Protein AF-A0A517NCZ3-F1 (afdb_monomer_lite)

Secondary structure (DSSP, 8-state):
-------PPPEEE-EEEEEEE--TT-EEEEEEEEESSSTT-TT-EEEEEEEEEEEEEEEEEEEEEEE--PPTTPPP-PPP--GGGEEEEEEEEEEEEEEEE--S--EEEEEEE-TTT--EEEEEEEEE---------

Structure (mmCIF, N/CA/C/O backbone):
data_AF-A0A517NCZ3-F1
#
_entry.id   AF-A0A517NCZ3-F1
#
loop_
_atom_site.group_PDB
_atom_site.id
_atom_site.type_symbol
_atom_site.label_atom_id
_atom_site.label_alt_id
_atom_site.label_comp_id
_atom_site.label_asym_id
_atom_site.label_entity_id
_atom_site.label_seq_id
_atom_site.pdbx_PDB_ins_code
_atom_site.Cartn_x
_atom_site.Cartn_y
_atom_site.Cartn_z
_atom_site.occupancy
_atom_site.B_iso_or_equiv
_atom_site.auth_seq_id
_atom_site.auth_comp_id
_atom_site.auth_asym_id
_atom_site.auth_atom_id
_atom_site.pdbx_PDB_model_num
ATOM 1 N N . MET A 1 1 ? 39.933 -0.016 -0.917 1.00 37.69 1 MET A N 1
ATOM 2 C CA . MET A 1 1 ? 38.526 -0.462 -0.969 1.00 37.69 1 MET A CA 1
ATOM 3 C C . MET A 1 1 ? 37.672 0.577 -0.261 1.00 37.69 1 MET A C 1
ATOM 5 O O . MET A 1 1 ? 37.806 0.699 0.946 1.00 37.69 1 MET A O 1
ATOM 9 N N . ASN A 1 2 ? 36.845 1.326 -0.989 1.00 36.12 2 ASN A N 1
ATOM 10 C CA . ASN A 1 2 ? 35.783 2.143 -0.396 1.00 36.12 2 ASN A CA 1
ATOM 11 C C . ASN A 1 2 ? 34.481 1.340 -0.512 1.00 36.12 2 ASN A C 1
ATOM 13 O O . ASN A 1 2 ? 34.116 1.016 -1.642 1.00 36.12 2 ASN A O 1
ATOM 17 N N . PRO A 1 3 ? 33.794 0.984 0.582 1.00 45.09 3 PRO A N 1
ATOM 18 C CA . PRO A 1 3 ? 32.449 0.445 0.516 1.00 45.09 3 PRO A CA 1
ATOM 19 C C . PRO A 1 3 ? 31.457 1.587 0.762 1.00 45.09 3 PRO A C 1
ATOM 21 O O . PRO A 1 3 ? 30.761 1.589 1.767 1.00 45.09 3 PRO A O 1
ATOM 24 N N . ASP A 1 4 ? 31.417 2.586 -0.121 1.00 39.00 4 ASP A N 1
ATOM 25 C CA . ASP A 1 4 ? 30.259 3.482 -0.167 1.00 39.00 4 ASP A CA 1
ATOM 26 C C . ASP A 1 4 ? 29.343 2.930 -1.249 1.00 39.00 4 ASP A C 1
ATOM 28 O O . ASP A 1 4 ? 29.426 3.271 -2.429 1.00 39.00 4 ASP A O 1
ATOM 32 N N . ALA A 1 5 ? 28.557 1.930 -0.851 1.00 44.41 5 ALA A N 1
ATOM 33 C CA . ALA A 1 5 ? 27.392 1.560 -1.619 1.00 44.41 5 ALA A CA 1
ATOM 34 C C . ALA A 1 5 ? 26.578 2.843 -1.773 1.00 44.41 5 ALA A C 1
ATOM 36 O O . ALA A 1 5 ? 26.061 3.361 -0.786 1.00 44.41 5 ALA A O 1
ATOM 37 N N . SER A 1 6 ? 26.504 3.354 -3.000 1.00 44.91 6 SER A N 1
ATOM 38 C CA . SER A 1 6 ? 25.596 4.418 -3.402 1.00 44.91 6 SER A CA 1
ATOM 39 C C . SER A 1 6 ? 24.155 3.933 -3.216 1.00 44.91 6 SER A C 1
ATOM 41 O O . SER A 1 6 ? 23.450 3.632 -4.171 1.00 44.91 6 SER A O 1
ATOM 43 N N . ALA A 1 7 ? 23.712 3.809 -1.968 1.00 51.84 7 ALA A N 1
ATOM 44 C CA . ALA A 1 7 ? 22.312 3.785 -1.614 1.00 51.84 7 ALA A CA 1
ATOM 45 C C . ALA A 1 7 ? 21.853 5.234 -1.765 1.00 51.84 7 ALA A C 1
ATOM 47 O O . ALA A 1 7 ? 21.887 6.013 -0.813 1.00 51.84 7 ALA A O 1
ATOM 48 N N . GLY A 1 8 ? 21.546 5.623 -3.005 1.00 56.66 8 GLY A N 1
ATOM 49 C CA . GLY A 1 8 ? 21.004 6.940 -3.301 1.00 56.66 8 GLY A CA 1
ATOM 50 C C . GLY A 1 8 ? 19.847 7.230 -2.348 1.00 56.66 8 GLY A C 1
ATOM 51 O O . GLY A 1 8 ? 19.012 6.358 -2.089 1.00 56.66 8 GLY A O 1
ATOM 52 N N . SER A 1 9 ? 19.827 8.434 -1.775 1.00 67.56 9 SER A N 1
ATOM 53 C CA . SER A 1 9 ? 18.719 8.886 -0.935 1.00 67.56 9 SER A CA 1
ATOM 54 C C . SER A 1 9 ? 17.394 8.598 -1.646 1.00 67.56 9 SER A C 1
ATOM 56 O O . SER A 1 9 ? 17.323 8.817 -2.858 1.00 67.56 9 SER A O 1
ATOM 58 N N . PRO A 1 10 ? 16.353 8.119 -0.945 1.00 77.50 10 PRO A N 1
ATOM 59 C CA . PRO A 1 10 ? 15.097 7.769 -1.589 1.00 77.50 10 PRO A CA 1
ATOM 60 C C . PRO A 1 10 ? 14.521 8.987 -2.327 1.00 77.50 10 PRO A C 1
ATOM 62 O O . PRO A 1 10 ? 14.252 10.017 -1.708 1.00 77.50 10 PRO A O 1
ATOM 65 N N . GLN A 1 11 ? 14.366 8.876 -3.645 1.00 83.44 11 GLN A N 1
ATOM 66 C CA . GLN A 1 11 ? 13.882 9.942 -4.519 1.00 83.44 11 GLN A CA 1
ATOM 67 C C . GLN A 1 11 ? 12.351 9.908 -4.573 1.00 83.44 11 GLN A C 1
ATOM 69 O O . GLN A 1 11 ? 11.793 8.818 -4.732 1.00 83.44 11 GLN A O 1
ATOM 74 N N . PRO A 1 12 ? 11.648 11.046 -4.437 1.00 86.81 12 PRO A N 1
ATOM 75 C CA . PRO A 1 12 ? 10.206 11.094 -4.651 1.00 86.81 12 PRO A CA 1
ATOM 76 C C . PRO A 1 12 ? 9.874 10.809 -6.118 1.00 86.81 12 PRO A C 1
ATOM 78 O O . PRO A 1 12 ? 10.558 11.293 -7.016 1.00 86.81 12 PRO A O 1
ATOM 81 N N . ILE A 1 13 ? 8.814 10.036 -6.351 1.00 86.12 13 ILE A N 1
ATOM 82 C CA . ILE A 1 13 ? 8.304 9.736 -7.689 1.00 86.12 13 ILE A CA 1
ATOM 83 C C . ILE A 1 13 ? 6.880 10.260 -7.802 1.00 86.12 13 ILE A C 1
ATOM 85 O O . ILE A 1 13 ? 6.052 10.043 -6.913 1.00 86.12 13 ILE A O 1
ATOM 89 N N . ASP A 1 14 ? 6.576 10.896 -8.929 1.00 88.31 14 ASP A N 1
ATOM 90 C CA . ASP A 1 14 ? 5.206 11.219 -9.292 1.00 88.31 14 ASP A CA 1
ATOM 91 C C . ASP A 1 14 ? 4.378 9.941 -9.446 1.00 88.31 14 ASP A C 1
ATOM 93 O O . ASP A 1 14 ? 4.736 9.021 -10.182 1.00 88.31 14 ASP A O 1
ATOM 97 N N . PHE A 1 15 ? 3.227 9.890 -8.786 1.00 88.69 15 PHE A N 1
ATOM 98 C CA . PHE A 1 15 ? 2.308 8.763 -8.874 1.00 88.69 15 PHE A CA 1
ATOM 99 C C . PHE A 1 15 ? 0.906 9.225 -9.261 1.00 88.69 15 PHE A C 1
ATOM 101 O O . PHE A 1 15 ? 0.538 10.394 -9.151 1.00 88.69 15 PHE A O 1
ATOM 108 N N . VAL A 1 16 ? 0.120 8.278 -9.756 1.00 89.38 16 VAL A N 1
ATOM 109 C CA . VAL A 1 16 ? -1.294 8.446 -10.078 1.00 89.38 16 VAL A CA 1
ATOM 110 C C . VAL A 1 16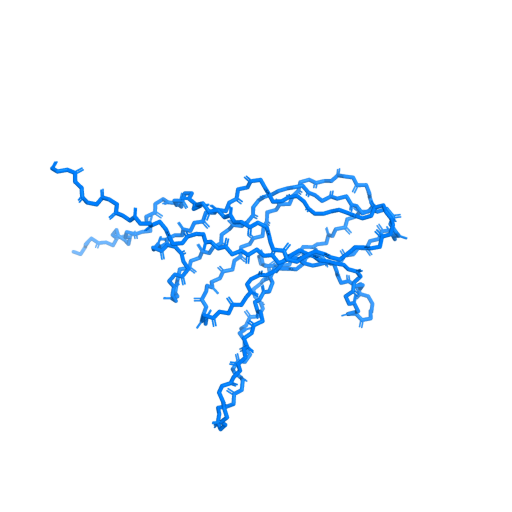 ? -2.052 7.336 -9.389 1.00 89.38 16 VAL A C 1
ATOM 112 O O . VAL A 1 16 ? -1.705 6.162 -9.530 1.00 89.38 16 VAL A O 1
ATOM 115 N N . LEU A 1 17 ? -3.092 7.715 -8.654 1.00 89.25 17 LEU A N 1
ATOM 116 C CA . LEU A 1 17 ? -4.050 6.762 -8.117 1.00 89.25 17 LEU A CA 1
ATOM 117 C C . LEU A 1 17 ? -4.886 6.203 -9.271 1.00 89.25 17 LEU A C 1
ATOM 119 O O . LEU A 1 17 ? -5.426 6.950 -10.086 1.00 89.25 17 LEU A O 1
ATOM 123 N N . GLY A 1 18 ? -4.933 4.882 -9.354 1.00 86.50 18 GLY A N 1
ATOM 124 C CA . GLY A 1 18 ? -5.749 4.136 -10.297 1.00 86.50 18 GLY A CA 1
ATOM 125 C C . GLY A 1 18 ? -7.052 3.680 -9.652 1.00 86.50 18 GLY A C 1
ATOM 126 O O . GLY A 1 18 ? -7.615 4.353 -8.789 1.00 86.50 18 GLY A O 1
ATOM 127 N N . ASN A 1 19 ? -7.529 2.512 -10.081 1.00 87.38 19 ASN A N 1
ATOM 128 C CA . ASN A 1 19 ? -8.740 1.902 -9.550 1.00 87.38 19 ASN A CA 1
ATOM 129 C C . ASN A 1 19 ? -8.663 1.736 -8.030 1.00 87.38 19 ASN A C 1
ATOM 131 O O . ASN A 1 19 ? -7.690 1.201 -7.498 1.00 87.38 19 ASN A O 1
ATOM 135 N N . SER A 1 20 ? -9.728 2.138 -7.350 1.00 90.94 20 SER A N 1
ATOM 136 C CA . SER A 1 20 ? -9.915 1.913 -5.927 1.00 90.94 20 SER A CA 1
ATOM 137 C C . SER A 1 20 ? -11.283 1.301 -5.660 1.00 90.94 20 SER A C 1
ATOM 139 O O . SER A 1 20 ? -12.255 1.584 -6.359 1.00 90.94 20 SER A O 1
ATOM 141 N N . SER A 1 21 ? -11.345 0.427 -4.663 1.00 91.12 21 SER A N 1
ATOM 142 C CA . SER A 1 21 ? -12.582 -0.182 -4.180 1.00 91.12 21 SER A CA 1
ATOM 143 C C . SER A 1 21 ? -12.446 -0.363 -2.683 1.00 91.12 21 SER A C 1
ATOM 145 O O . SER A 1 21 ? -11.489 -0.990 -2.244 1.00 91.12 21 SER A O 1
ATOM 147 N N . PHE A 1 22 ? -13.373 0.186 -1.911 1.00 89.81 22 PHE A N 1
ATOM 148 C CA . PHE A 1 22 ? -13.350 0.155 -0.453 1.00 89.81 22 PHE A CA 1
ATOM 149 C C . PHE A 1 22 ? -14.750 -0.130 0.073 1.00 89.81 22 PHE A C 1
ATOM 151 O O . PHE A 1 22 ? -15.734 0.258 -0.563 1.00 89.81 22 PHE A O 1
ATOM 158 N N . ASP A 1 23 ? -14.829 -0.788 1.226 1.00 87.81 23 ASP A N 1
ATOM 159 C CA . ASP A 1 23 ? -16.067 -0.861 1.989 1.00 87.81 23 ASP A CA 1
ATOM 160 C C . ASP A 1 23 ? -16.475 0.538 2.502 1.00 87.81 23 ASP A C 1
ATOM 162 O O . ASP A 1 23 ? -15.646 1.453 2.581 1.00 87.81 23 ASP A O 1
ATOM 166 N N . PRO A 1 24 ? -17.760 0.753 2.833 1.00 88.38 24 PRO A N 1
ATOM 167 C CA . PRO A 1 24 ? -18.244 2.045 3.307 1.00 88.38 24 PRO A CA 1
ATOM 168 C C . PRO A 1 24 ? -17.486 2.523 4.558 1.00 88.38 24 PRO A C 1
ATOM 170 O O . PRO A 1 24 ? -17.507 1.857 5.589 1.00 88.38 24 PRO A O 1
ATOM 173 N N . GLY A 1 25 ? -16.864 3.703 4.469 1.00 88.94 25 GLY A N 1
ATOM 174 C CA . GLY A 1 25 ? -16.071 4.307 5.553 1.00 88.94 25 GLY A CA 1
ATOM 175 C C . GLY A 1 25 ? -14.572 3.993 5.491 1.00 88.94 25 GLY A C 1
ATOM 176 O O . GLY A 1 25 ? -13.774 4.689 6.113 1.00 88.94 25 GLY A O 1
ATOM 177 N N . ASP A 1 26 ? -14.154 3.016 4.683 1.00 92.69 26 ASP A N 1
ATOM 178 C CA . ASP A 1 26 ? -12.736 2.717 4.503 1.00 92.69 26 ASP A CA 1
ATOM 179 C C . ASP A 1 26 ? -12.106 3.613 3.429 1.00 92.69 26 ASP A C 1
ATOM 181 O O . ASP A 1 26 ? -12.713 3.947 2.406 1.00 92.69 26 ASP A O 1
ATOM 185 N N . LYS A 1 27 ? -10.850 4.006 3.648 1.00 93.56 27 LYS A N 1
ATOM 186 C CA . LYS A 1 27 ? -10.105 4.881 2.739 1.00 93.56 27 LYS A CA 1
ATOM 187 C C . LYS A 1 27 ? -8.608 4.615 2.819 1.00 93.56 27 LYS A C 1
ATOM 189 O O . LYS A 1 27 ? -8.066 4.373 3.893 1.00 93.56 27 LYS A O 1
ATOM 194 N N . ILE A 1 28 ? -7.919 4.730 1.688 1.00 94.38 28 ILE A N 1
ATOM 195 C CA . ILE A 1 28 ? -6.455 4.808 1.638 1.00 94.38 28 ILE A CA 1
ATOM 196 C C . ILE A 1 28 ? -6.076 6.016 0.790 1.00 94.38 28 ILE A C 1
ATOM 198 O O . ILE A 1 28 ? -6.485 6.134 -0.365 1.00 94.38 28 ILE A O 1
ATOM 202 N N . GLU A 1 29 ? -5.263 6.890 1.361 1.00 92.94 29 GLU A N 1
ATOM 203 C CA . GLU A 1 29 ? -4.695 8.065 0.720 1.00 92.94 29 GLU A CA 1
ATOM 204 C C . GLU A 1 29 ? -3.186 7.909 0.685 1.00 92.94 29 GLU A C 1
ATOM 206 O O . GLU A 1 29 ? -2.526 7.878 1.719 1.00 92.94 29 GLU A O 1
ATOM 211 N N . ILE A 1 30 ? -2.632 7.793 -0.517 1.00 93.31 30 ILE A N 1
ATOM 212 C CA . ILE A 1 30 ? -1.185 7.817 -0.704 1.00 93.31 30 ILE A CA 1
ATOM 213 C C . ILE A 1 30 ? -0.772 9.283 -0.794 1.00 93.31 30 ILE A C 1
ATOM 215 O O . ILE A 1 30 ? -1.268 10.011 -1.650 1.00 93.31 30 ILE A O 1
ATOM 219 N N . GLU A 1 31 ? 0.127 9.707 0.086 1.00 92.94 31 GLU A N 1
ATOM 220 C CA . GLU A 1 31 ? 0.64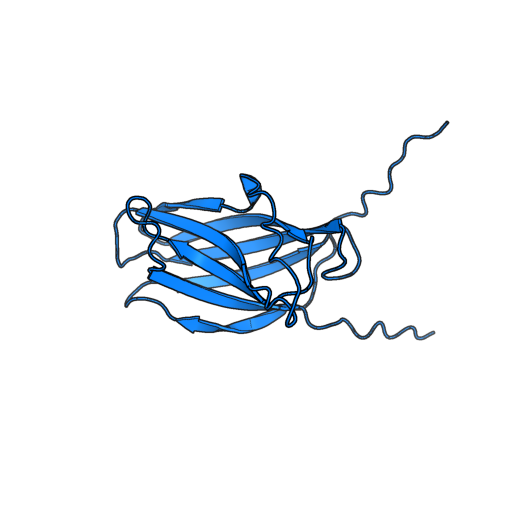0 11.078 0.133 1.00 92.94 31 GLU A CA 1
ATOM 221 C C . GLU A 1 31 ? 1.942 11.205 -0.656 1.00 92.94 31 GLU A C 1
ATOM 223 O O . GLU A 1 31 ? 2.168 12.190 -1.355 1.00 92.94 31 GLU A O 1
ATOM 228 N N . SER A 1 32 ? 2.820 10.205 -0.548 1.00 91.19 32 SER A N 1
ATOM 229 C CA . SER A 1 32 ? 4.099 10.203 -1.252 1.00 91.19 32 SER A CA 1
ATOM 230 C C . SER A 1 32 ? 4.583 8.792 -1.552 1.00 91.19 32 SER A C 1
ATOM 232 O O . SER A 1 32 ? 4.389 7.855 -0.775 1.00 91.19 32 SER A O 1
ATOM 234 N N . VAL A 1 33 ? 5.253 8.658 -2.692 1.00 91.19 33 VAL A N 1
ATOM 235 C CA . VAL A 1 33 ? 5.958 7.444 -3.094 1.00 91.19 33 VAL A CA 1
ATOM 236 C C . VAL A 1 33 ? 7.411 7.824 -3.325 1.00 91.19 33 VAL A C 1
ATOM 238 O O . VAL A 1 33 ? 7.693 8.799 -4.020 1.00 91.19 33 VAL A O 1
ATOM 241 N N . THR A 1 34 ? 8.335 7.077 -2.732 1.00 90.81 34 THR A N 1
ATOM 242 C CA . THR A 1 34 ? 9.772 7.249 -2.942 1.00 90.81 34 THR A CA 1
ATOM 243 C C . THR A 1 34 ? 10.420 5.948 -3.392 1.00 90.81 34 THR A C 1
ATOM 245 O O . THR A 1 34 ? 9.897 4.864 -3.139 1.00 90.81 34 THR A O 1
ATOM 248 N N . THR A 1 35 ? 11.568 6.038 -4.056 1.00 87.25 35 THR A N 1
ATOM 249 C CA . THR A 1 35 ? 12.343 4.884 -4.527 1.00 87.25 35 THR A CA 1
ATOM 250 C C . THR A 1 35 ? 13.825 5.049 -4.236 1.00 87.25 35 THR A C 1
ATOM 252 O O . THR A 1 35 ? 14.345 6.161 -4.267 1.00 87.25 35 THR A O 1
ATOM 255 N N . SER A 1 36 ? 14.524 3.952 -3.964 1.00 86.19 36 SER A N 1
ATOM 256 C CA . SER A 1 36 ? 15.989 3.935 -3.866 1.00 86.19 36 SER A CA 1
ATOM 257 C C . SER A 1 36 ? 16.694 3.834 -5.227 1.00 86.19 36 SER A C 1
ATOM 259 O O . SER A 1 36 ? 17.918 3.906 -5.262 1.00 86.19 36 SER A O 1
ATOM 261 N N . GLY A 1 37 ? 15.957 3.634 -6.326 1.00 78.12 37 GLY A N 1
ATOM 262 C CA . GLY A 1 37 ? 16.500 3.517 -7.686 1.00 78.12 37 GLY A CA 1
ATOM 263 C C . GLY A 1 37 ? 15.853 4.497 -8.665 1.00 78.12 37 GLY A C 1
ATOM 264 O O . GLY A 1 37 ? 15.311 5.521 -8.261 1.00 78.12 37 GLY A O 1
ATOM 265 N N . ASN A 1 38 ? 15.880 4.180 -9.960 1.00 74.06 38 ASN A N 1
ATOM 266 C CA . ASN A 1 38 ? 15.100 4.923 -10.947 1.00 74.06 38 ASN A CA 1
ATOM 267 C C . ASN A 1 38 ? 13.670 4.371 -10.975 1.00 74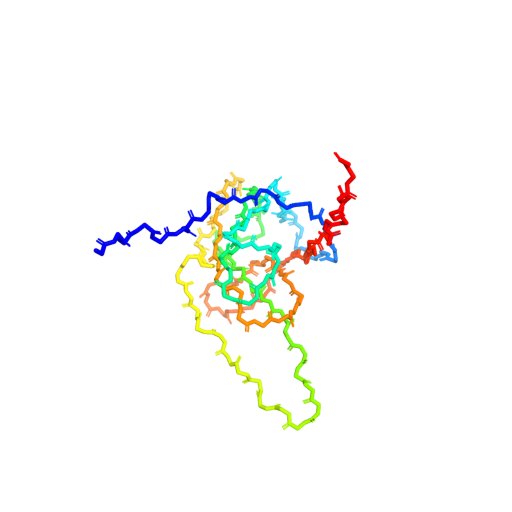.06 38 ASN A C 1
ATOM 269 O O . ASN A 1 38 ? 13.422 3.271 -11.460 1.00 74.06 38 ASN A O 1
ATOM 273 N N . GLU A 1 39 ? 12.716 5.131 -10.442 1.00 75.81 39 GLU A N 1
ATOM 274 C CA . GLU A 1 39 ? 11.283 4.814 -10.522 1.00 75.81 39 GLU A CA 1
ATOM 275 C C . GLU A 1 39 ? 10.931 3.431 -9.919 1.00 75.81 39 GLU A C 1
ATOM 277 O O . GLU A 1 39 ? 11.180 3.188 -8.736 1.00 75.81 39 GLU A O 1
ATOM 282 N N . LEU A 1 40 ? 10.349 2.523 -10.715 1.00 76.81 40 LEU A N 1
ATOM 283 C CA . LEU A 1 40 ? 10.058 1.127 -10.359 1.00 76.81 40 LEU A CA 1
ATOM 284 C C . LEU A 1 40 ? 11.049 0.158 -11.026 1.00 76.81 40 LEU A C 1
ATOM 286 O O . LEU A 1 40 ? 10.649 -0.853 -11.606 1.00 76.81 40 LEU A O 1
ATOM 290 N N . GLU A 1 41 ? 12.340 0.473 -10.986 1.00 79.62 41 GLU A N 1
ATOM 291 C CA . GLU A 1 41 ? 13.388 -0.435 -11.453 1.00 79.62 41 GLU A CA 1
ATOM 292 C C . GLU A 1 41 ? 13.417 -1.730 -10.621 1.00 79.62 41 GLU A C 1
ATOM 294 O O . GLU A 1 41 ? 13.294 -1.713 -9.395 1.00 79.62 41 GLU A O 1
ATOM 299 N N . VAL A 1 42 ? 13.602 -2.874 -11.286 1.00 82.81 42 VAL A N 1
ATOM 300 C CA . VAL A 1 42 ? 13.783 -4.161 -10.601 1.00 82.81 42 VAL A CA 1
ATOM 301 C C . VAL A 1 42 ? 15.067 -4.122 -9.769 1.00 82.81 42 VAL A C 1
ATOM 303 O O . VAL A 1 42 ? 16.145 -3.864 -10.288 1.00 82.81 42 VAL A O 1
ATOM 306 N N . GLY A 1 43 ? 14.949 -4.409 -8.477 1.00 82.38 43 GLY A N 1
ATOM 307 C CA . GLY A 1 43 ? 16.001 -4.280 -7.473 1.00 82.38 43 GLY A CA 1
ATOM 308 C C . GLY A 1 43 ? 15.877 -3.012 -6.625 1.00 82.38 43 GLY A C 1
ATOM 309 O O . GLY A 1 43 ? 16.448 -2.965 -5.537 1.00 82.38 43 GLY A O 1
ATOM 310 N N . ALA A 1 44 ? 15.096 -2.015 -7.057 1.00 84.44 44 ALA A N 1
ATOM 311 C CA . ALA A 1 44 ? 14.871 -0.801 -6.283 1.00 84.44 44 ALA A CA 1
ATOM 312 C C . ALA A 1 44 ? 13.871 -1.032 -5.142 1.00 84.44 44 ALA A C 1
ATOM 314 O O . ALA A 1 44 ? 12.871 -1.738 -5.288 1.00 84.44 44 ALA A O 1
ATOM 315 N N . THR A 1 45 ? 14.114 -0.393 -3.999 1.00 87.62 45 THR A N 1
ATOM 316 C CA . THR A 1 45 ? 13.163 -0.364 -2.883 1.00 87.62 45 THR A CA 1
ATOM 317 C C . THR A 1 45 ? 12.218 0.809 -3.054 1.00 87.62 45 THR A C 1
ATOM 319 O O . THR A 1 45 ? 12.658 1.954 -3.072 1.00 87.62 45 THR A O 1
ATOM 322 N N . VAL A 1 46 ? 10.922 0.531 -3.120 1.00 89.44 46 VAL A N 1
ATOM 323 C CA . VAL A 1 46 ? 9.869 1.542 -3.209 1.00 89.44 46 VAL A CA 1
ATOM 324 C C . VAL A 1 46 ? 9.177 1.650 -1.867 1.00 89.44 46 VAL A C 1
ATOM 326 O O . VAL A 1 46 ? 8.762 0.642 -1.298 1.00 89.44 46 VAL A O 1
ATOM 329 N N . THR A 1 47 ? 9.054 2.874 -1.369 1.00 91.50 47 THR A N 1
ATOM 330 C CA . THR A 1 47 ? 8.383 3.200 -0.113 1.00 91.50 47 THR A CA 1
ATOM 331 C C . THR A 1 47 ? 7.161 4.055 -0.400 1.00 91.50 47 THR A C 1
ATOM 333 O O . THR A 1 47 ? 7.250 5.084 -1.059 1.00 91.50 47 THR A O 1
ATOM 336 N N . VAL A 1 48 ? 6.018 3.636 0.121 1.00 92.94 48 VAL A N 1
ATOM 337 C CA . VAL A 1 48 ? 4.737 4.325 0.029 1.00 92.94 48 VAL A CA 1
ATOM 338 C C . VAL A 1 48 ? 4.389 4.847 1.412 1.00 92.94 48 VAL A C 1
ATOM 340 O O . VAL A 1 48 ? 4.411 4.099 2.393 1.00 92.94 48 VAL A O 1
ATOM 343 N N . LYS A 1 49 ? 4.069 6.134 1.489 1.00 94.69 49 LYS A N 1
ATOM 344 C CA . LYS A 1 49 ? 3.604 6.791 2.707 1.00 94.69 49 LYS A CA 1
ATOM 345 C C . LYS A 1 49 ? 2.262 7.436 2.458 1.00 94.69 49 LYS A C 1
ATOM 347 O O . LYS A 1 49 ? 2.006 7.967 1.376 1.00 94.69 49 LYS A O 1
ATOM 352 N N . GLY A 1 50 ? 1.428 7.403 3.478 1.00 95.12 50 GLY A N 1
ATOM 353 C CA . GLY A 1 50 ? 0.104 7.963 3.376 1.00 95.12 50 GLY A CA 1
ATOM 354 C C . GLY A 1 50 ? -0.682 7.848 4.662 1.00 95.12 50 GLY A C 1
ATOM 355 O O . GLY A 1 50 ? -0.142 7.525 5.724 1.00 95.12 50 GLY A O 1
ATOM 356 N N . GLN A 1 51 ? -1.984 8.042 4.529 1.00 96.06 51 GLN A N 1
ATOM 357 C CA . GLN A 1 51 ? -2.955 7.857 5.591 1.00 96.06 51 GLN A CA 1
ATOM 358 C C . GLN A 1 51 ? -4.006 6.851 5.160 1.00 96.06 51 GLN A C 1
ATOM 360 O O . GLN A 1 51 ? -4.396 6.784 3.997 1.00 96.06 51 GLN A O 1
ATOM 365 N N . TYR A 1 52 ? -4.461 6.046 6.104 1.00 95.19 52 TYR A N 1
ATOM 366 C CA . TYR A 1 52 ? -5.578 5.150 5.895 1.00 95.19 52 TYR A CA 1
ATOM 367 C C . TYR A 1 52 ? -6.650 5.436 6.937 1.00 95.19 52 TYR A C 1
ATOM 369 O O . TYR A 1 52 ? -6.342 5.838 8.059 1.00 95.19 52 TYR A O 1
ATOM 377 N N . THR A 1 53 ? -7.897 5.196 6.561 1.00 95.06 53 THR A N 1
ATOM 378 C CA . THR A 1 53 ? -9.055 5.182 7.445 1.00 95.06 53 THR A CA 1
ATOM 379 C C . THR A 1 53 ? -9.668 3.796 7.358 1.00 95.06 53 THR A C 1
ATOM 381 O O . THR A 1 53 ? -9.966 3.323 6.264 1.00 95.06 53 THR A O 1
ATOM 384 N N . LEU A 1 54 ? -9.804 3.134 8.502 1.00 94.19 54 LEU A N 1
ATOM 385 C CA . LEU A 1 54 ? -10.490 1.854 8.622 1.00 94.19 54 LEU A CA 1
ATOM 386 C C . LEU A 1 54 ? -11.700 2.059 9.533 1.00 94.19 54 LEU A C 1
ATOM 388 O O . LEU A 1 54 ? -11.530 2.355 10.713 1.00 94.19 54 LEU A O 1
ATOM 392 N N . GLU A 1 55 ? -12.910 1.929 9.007 1.00 93.69 55 GLU A N 1
ATOM 393 C CA . GLU A 1 55 ? -14.154 2.045 9.780 1.00 93.69 55 GLU A CA 1
ATOM 394 C C . GLU A 1 55 ? -14.982 0.761 9.751 1.00 93.69 55 GLU A C 1
ATOM 396 O O . GLU A 1 55 ? -15.688 0.479 10.728 1.00 93.69 55 GLU A O 1
ATOM 401 N N . SER A 1 56 ? -14.852 -0.024 8.677 1.00 89.75 56 SER A N 1
ATOM 402 C CA . SER A 1 56 ? -15.637 -1.234 8.424 1.00 89.75 56 SER A CA 1
ATOM 403 C C . SER A 1 56 ? -15.424 -2.313 9.492 1.00 89.75 56 SER A C 1
ATOM 405 O O . SER A 1 56 ? -16.381 -2.947 9.942 1.00 89.75 56 SER A O 1
ATOM 407 N N . ILE A 1 57 ? -14.184 -2.483 9.968 1.00 90.88 57 ILE A N 1
ATOM 408 C CA . ILE A 1 57 ? -13.812 -3.495 10.970 1.00 90.88 57 ILE A CA 1
ATOM 409 C C . ILE A 1 57 ? -12.858 -2.943 12.039 1.00 90.88 57 ILE A C 1
ATOM 411 O O . ILE A 1 57 ? -12.340 -1.833 11.919 1.00 90.88 57 ILE A O 1
ATOM 415 N N . ASP A 1 58 ? -12.641 -3.718 13.106 1.00 92.31 58 ASP A N 1
ATOM 416 C CA . ASP A 1 58 ? -11.774 -3.335 14.230 1.00 92.31 58 ASP A CA 1
ATOM 417 C C . ASP A 1 58 ? -10.279 -3.338 13.864 1.00 92.31 58 ASP A C 1
ATOM 419 O O . ASP A 1 58 ? -9.524 -2.460 14.299 1.00 92.31 58 ASP A O 1
ATOM 423 N N . ASP A 1 59 ? -9.854 -4.301 13.044 1.00 92.81 59 ASP A N 1
ATOM 424 C CA . ASP A 1 59 ? -8.471 -4.456 12.609 1.00 92.81 59 ASP A CA 1
ATOM 425 C C . ASP A 1 59 ? -8.343 -5.148 11.243 1.00 92.81 59 ASP A C 1
ATOM 427 O O . ASP A 1 59 ? -9.070 -6.087 10.929 1.00 92.81 59 ASP A O 1
ATOM 431 N N . ALA A 1 60 ? -7.396 -4.678 10.433 1.00 93.94 60 ALA A N 1
ATOM 432 C CA . ALA A 1 60 ? -7.067 -5.183 9.104 1.00 93.94 60 ALA A CA 1
ATOM 433 C C . ALA A 1 60 ? -5.547 -5.324 8.938 1.00 93.94 60 ALA A C 1
ATOM 435 O O . ALA A 1 60 ? -4.757 -4.732 9.669 1.00 93.94 60 ALA A O 1
ATOM 436 N N . GLU A 1 61 ? -5.106 -6.077 7.941 1.00 94.00 61 GLU A N 1
ATOM 437 C CA . GLU A 1 61 ? -3.724 -6.067 7.476 1.00 94.00 61 GLU A CA 1
ATOM 438 C C . GLU A 1 61 ? -3.618 -5.172 6.238 1.00 94.00 61 GLU A C 1
ATOM 440 O O . GLU A 1 61 ? -4.234 -5.440 5.211 1.00 94.00 61 GLU A O 1
ATOM 445 N N . LEU A 1 62 ? -2.866 -4.079 6.338 1.00 93.94 62 LEU A N 1
ATOM 446 C CA . LEU A 1 62 ? -2.584 -3.191 5.218 1.00 93.94 62 LEU A CA 1
ATOM 447 C C . LEU A 1 62 ? -1.315 -3.671 4.515 1.00 93.94 62 LEU A C 1
ATOM 449 O O . LEU A 1 62 ? -0.223 -3.582 5.079 1.00 93.94 62 LEU A O 1
ATOM 453 N N . SER A 1 63 ? -1.459 -4.129 3.276 1.00 93.12 63 SER A N 1
ATOM 454 C CA . SER A 1 63 ? -0.377 -4.771 2.531 1.00 93.12 63 SER A CA 1
ATOM 455 C C . SER A 1 63 ? -0.150 -4.099 1.181 1.00 93.12 63 SER A C 1
ATOM 457 O O . SER A 1 63 ? -1.090 -3.759 0.458 1.00 93.12 63 SER A O 1
ATOM 459 N N . PHE A 1 64 ? 1.123 -3.897 0.843 1.00 92.12 64 PHE A N 1
ATOM 460 C CA . PHE A 1 64 ? 1.592 -3.325 -0.410 1.00 92.12 64 PHE A CA 1
ATOM 461 C C . PHE A 1 64 ? 2.097 -4.434 -1.341 1.00 92.12 64 PHE A C 1
ATOM 463 O O . PHE A 1 64 ? 3.251 -4.860 -1.269 1.00 92.12 64 PHE A O 1
ATOM 470 N N . TYR A 1 65 ? 1.245 -4.851 -2.276 1.00 88.12 65 TYR A N 1
ATOM 471 C CA . TYR A 1 65 ? 1.557 -5.885 -3.262 1.00 88.12 65 TYR A CA 1
ATOM 472 C C . TYR A 1 65 ? 1.591 -5.333 -4.688 1.00 88.12 65 TYR A C 1
ATOM 474 O O . TYR A 1 65 ? 1.364 -4.152 -4.943 1.00 88.12 65 TYR A O 1
ATOM 482 N N . SER A 1 66 ? 2.025 -6.168 -5.632 1.00 84.56 66 SER A N 1
ATOM 483 C CA . SER A 1 66 ? 1.928 -5.875 -7.063 1.00 84.56 66 SER A CA 1
ATOM 484 C C . SER A 1 66 ? 1.340 -7.079 -7.757 1.00 84.56 66 SER A C 1
ATOM 486 O O . SER A 1 66 ? 1.848 -8.187 -7.608 1.00 84.56 66 SER A O 1
ATOM 488 N N . THR A 1 67 ? 0.299 -6.841 -8.542 1.00 82.06 67 THR A N 1
ATOM 489 C CA . THR A 1 67 ? -0.272 -7.873 -9.399 1.00 82.06 67 THR A CA 1
ATOM 490 C C . THR A 1 67 ? 0.598 -7.987 -10.640 1.00 82.06 67 THR A C 1
ATOM 492 O O . THR A 1 67 ? 0.773 -7.011 -11.369 1.00 82.06 67 THR A O 1
ATOM 495 N N . VAL A 1 68 ? 1.155 -9.170 -10.869 1.00 78.25 68 VAL A N 1
ATOM 496 C CA . VAL A 1 68 ? 1.925 -9.489 -12.073 1.00 78.25 68 VAL A CA 1
ATOM 497 C C . VAL A 1 68 ? 1.094 -10.454 -12.893 1.00 78.25 68 VAL A C 1
ATOM 499 O O . VAL A 1 68 ? 0.667 -11.488 -12.382 1.00 78.25 68 VAL A O 1
ATOM 502 N N . THR A 1 69 ? 0.871 -10.129 -14.160 1.00 72.31 69 THR A N 1
ATOM 503 C CA . THR A 1 69 ? 0.261 -11.068 -15.100 1.00 72.31 69 THR A CA 1
ATOM 504 C C . THR A 1 69 ? 1.389 -11.868 -15.749 1.00 72.31 69 THR A C 1
ATOM 506 O O . THR A 1 69 ? 2.114 -11.300 -16.571 1.00 72.31 69 THR A O 1
ATOM 509 N N . PRO A 1 70 ? 1.599 -13.149 -15.384 1.00 68.50 70 PRO A N 1
ATOM 510 C CA . PRO A 1 70 ? 2.606 -13.969 -16.043 1.00 68.50 70 PRO A CA 1
ATOM 511 C C . PRO A 1 70 ? 2.247 -14.134 -17.521 1.00 68.50 70 PRO A C 1
ATOM 513 O O . PRO A 1 70 ? 1.069 -14.223 -17.885 1.00 68.50 70 PRO A O 1
ATOM 516 N N . LYS A 1 71 ? 3.257 -14.179 -18.393 1.00 71.56 71 LYS A N 1
ATOM 517 C CA . LYS A 1 71 ? 3.024 -14.507 -19.802 1.00 71.56 71 LYS A CA 1
ATOM 518 C C . LYS A 1 71 ? 2.617 -15.979 -19.936 1.00 71.56 71 LYS A C 1
ATOM 520 O O . LYS A 1 71 ? 2.976 -16.794 -19.083 1.00 71.56 71 LYS A O 1
ATOM 525 N N . PRO A 1 72 ? 1.903 -16.352 -21.014 1.00 72.88 72 PRO A N 1
ATOM 526 C CA . PRO A 1 72 ? 1.596 -17.750 -21.291 1.00 72.88 72 PRO A CA 1
ATOM 527 C C . PRO A 1 72 ? 2.877 -18.598 -21.295 1.00 72.88 72 PRO A C 1
ATOM 529 O O . PRO A 1 72 ? 3.781 -18.344 -22.088 1.00 72.88 72 PRO A O 1
ATOM 532 N N . GLY A 1 73 ? 2.952 -19.591 -20.406 1.00 72.31 73 GLY A N 1
ATOM 533 C CA . GLY A 1 73 ? 4.112 -20.479 -20.266 1.00 72.31 73 GLY A CA 1
ATOM 534 C C . GLY A 1 73 ? 5.149 -20.063 -19.215 1.00 72.31 73 GLY A C 1
ATOM 535 O O . GLY A 1 73 ? 6.090 -20.820 -18.993 1.00 72.31 73 GLY A O 1
ATOM 536 N N . GLU A 1 74 ? 4.984 -18.921 -18.539 1.00 71.31 74 GLU A N 1
ATOM 537 C CA . GLU A 1 74 ? 5.811 -18.553 -17.384 1.00 71.31 74 GLU A CA 1
ATOM 538 C C . GLU A 1 74 ? 5.165 -19.004 -16.068 1.00 71.31 74 GLU A C 1
ATOM 540 O O . GLU A 1 74 ? 3.975 -18.787 -15.826 1.00 71.31 74 GLU A O 1
ATOM 545 N N . THR A 1 75 ? 5.965 -19.603 -15.183 1.00 64.31 75 THR A N 1
ATOM 546 C CA . THR A 1 75 ? 5.544 -19.877 -13.807 1.00 64.31 75 THR A CA 1
ATOM 547 C C . THR A 1 75 ? 5.545 -18.561 -13.029 1.00 64.31 75 THR A C 1
ATOM 549 O O . THR A 1 75 ? 6.588 -17.905 -12.983 1.00 64.31 75 THR A O 1
ATOM 552 N N . PRO A 1 76 ? 4.431 -18.156 -12.394 1.00 61.72 76 PRO A N 1
ATOM 553 C CA . PRO A 1 76 ? 4.431 -16.975 -11.545 1.00 61.72 76 PRO A CA 1
ATOM 554 C C . PRO A 1 76 ? 5.432 -17.169 -10.402 1.00 61.72 76 PRO A C 1
ATOM 556 O O . PRO A 1 76 ? 5.289 -18.067 -9.571 1.00 61.72 76 PRO A O 1
ATOM 559 N N . VAL A 1 77 ? 6.471 -16.336 -10.374 1.00 61.53 77 VAL A N 1
ATOM 560 C CA . VAL A 1 77 ? 7.457 -16.337 -9.294 1.00 61.53 77 VAL A CA 1
ATOM 561 C C . VAL A 1 77 ? 6.884 -15.507 -8.153 1.00 61.53 77 VAL A C 1
ATOM 563 O O . VAL A 1 77 ? 6.797 -14.283 -8.243 1.00 61.53 77 VAL A O 1
ATOM 566 N N . GLY A 1 78 ? 6.463 -16.183 -7.084 1.00 58.56 78 GLY A N 1
ATOM 567 C CA . GLY A 1 78 ? 6.049 -15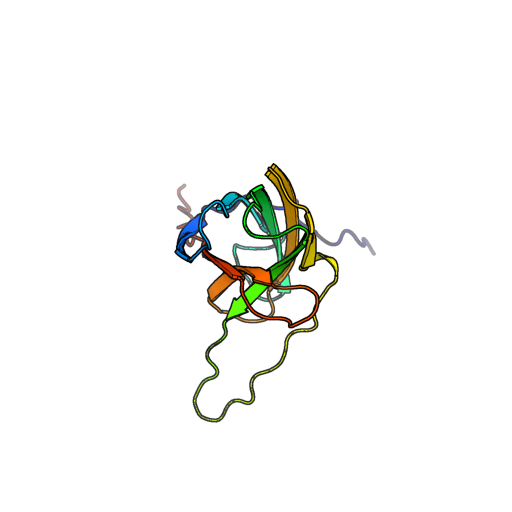.524 -5.852 1.00 58.56 78 GLY A CA 1
ATOM 568 C C . GLY A 1 78 ? 7.212 -14.721 -5.278 1.00 58.56 78 GLY A C 1
ATOM 569 O O . GLY A 1 78 ? 8.299 -15.249 -5.048 1.00 58.56 78 GLY A O 1
ATOM 570 N N . THR A 1 79 ? 6.998 -13.431 -5.066 1.00 65.62 79 THR A N 1
ATOM 571 C CA . THR A 1 79 ? 8.019 -12.550 -4.504 1.00 65.62 79 THR A CA 1
ATOM 572 C C . THR A 1 79 ? 7.983 -12.677 -2.986 1.00 65.62 79 THR A C 1
ATOM 574 O O . THR A 1 79 ? 6.888 -12.602 -2.422 1.00 65.62 79 THR A O 1
ATOM 577 N N . PRO A 1 80 ? 9.124 -12.872 -2.303 1.00 70.56 80 PRO A N 1
ATOM 578 C CA . PRO A 1 80 ? 9.124 -13.063 -0.860 1.00 70.56 80 PRO A CA 1
ATOM 579 C C . PRO A 1 80 ? 8.473 -11.872 -0.149 1.00 70.56 80 PRO A C 1
ATOM 581 O O . PRO A 1 80 ? 8.820 -10.712 -0.396 1.00 70.56 80 PRO A O 1
ATOM 584 N N . ILE A 1 81 ? 7.522 -12.173 0.739 1.00 76.00 81 ILE A N 1
ATOM 585 C CA . ILE A 1 81 ? 6.815 -11.157 1.515 1.00 76.00 81 ILE A CA 1
ATOM 586 C C . ILE A 1 81 ? 7.754 -10.651 2.619 1.00 76.00 81 ILE A C 1
ATOM 588 O O . ILE A 1 81 ? 7.967 -11.292 3.642 1.00 76.00 81 ILE A O 1
ATOM 592 N N . GLN A 1 82 ? 8.363 -9.497 2.378 1.00 81.00 82 GLN A N 1
ATOM 593 C CA . GLN A 1 82 ? 9.057 -8.676 3.361 1.00 81.00 82 GLN A CA 1
ATOM 594 C C . GLN A 1 82 ? 8.077 -8.117 4.404 1.00 81.00 82 GLN A C 1
ATOM 596 O O . GLN A 1 82 ? 7.042 -7.577 4.011 1.00 81.00 82 GLN A O 1
ATOM 601 N N . PRO A 1 83 ? 8.430 -8.134 5.701 1.00 85.69 83 PRO A N 1
ATOM 602 C CA . PRO A 1 83 ? 7.584 -7.594 6.767 1.00 85.69 83 PRO A CA 1
ATOM 603 C C . PRO A 1 83 ? 7.354 -6.083 6.641 1.00 85.69 83 PRO A C 1
ATOM 605 O O . PRO A 1 83 ? 6.395 -5.565 7.188 1.00 85.69 83 PRO A O 1
ATOM 608 N N . SER A 1 84 ? 8.208 -5.367 5.906 1.00 88.06 84 SER A N 1
ATOM 609 C CA . SER A 1 84 ? 8.048 -3.937 5.636 1.00 88.06 84 SER A CA 1
ATOM 610 C C . SER A 1 84 ? 6.933 -3.616 4.640 1.00 88.06 84 SER A C 1
ATOM 612 O O . SER A 1 84 ? 6.526 -2.460 4.551 1.00 88.06 84 SER A O 1
ATOM 614 N N . GLN A 1 85 ? 6.443 -4.603 3.880 1.00 92.06 85 GLN A N 1
ATOM 615 C CA . GLN A 1 85 ? 5.374 -4.382 2.902 1.00 92.06 85 GLN A CA 1
ATOM 616 C C . GLN A 1 85 ? 3.981 -4.603 3.491 1.00 92.06 85 GLN A C 1
ATOM 618 O O . GLN A 1 85 ? 3.000 -4.330 2.812 1.00 92.06 85 GLN A O 1
ATOM 623 N N . THR A 1 86 ? 3.889 -5.063 4.737 1.00 92.44 86 THR A N 1
ATOM 624 C CA . THR A 1 86 ? 2.632 -5.327 5.442 1.00 92.44 86 THR A CA 1
ATOM 625 C C . THR A 1 86 ? 2.643 -4.632 6.795 1.00 92.44 86 THR A C 1
ATOM 627 O O . THR A 1 86 ? 3.664 -4.627 7.479 1.00 92.44 86 THR A O 1
ATOM 630 N N . MET A 1 87 ? 1.513 -4.101 7.239 1.00 93.62 87 MET A N 1
ATOM 631 C CA . MET A 1 87 ? 1.364 -3.613 8.606 1.00 93.62 87 MET A CA 1
ATOM 632 C C . MET A 1 87 ? -0.021 -3.915 9.156 1.00 93.62 87 MET A C 1
ATOM 634 O O . MET A 1 87 ? -0.996 -4.013 8.417 1.00 93.62 87 MET A O 1
ATOM 638 N N . HIS A 1 88 ? -0.118 -4.001 10.477 1.00 94.12 88 HIS A N 1
ATOM 639 C CA . HIS A 1 88 ? -1.405 -4.121 11.140 1.00 94.12 88 HIS A CA 1
ATOM 640 C C . HIS A 1 88 ? -2.087 -2.749 11.204 1.00 94.12 88 HIS A C 1
ATOM 642 O O . HIS A 1 88 ? -1.588 -1.823 11.851 1.00 94.12 88 HIS A O 1
ATOM 648 N N . ALA A 1 89 ? -3.213 -2.626 10.512 1.00 93.12 89 ALA A N 1
ATOM 649 C CA . ALA A 1 89 ? -4.075 -1.461 10.503 1.00 93.12 89 ALA A CA 1
ATOM 650 C C . ALA A 1 89 ? -5.180 -1.616 11.551 1.00 93.12 89 ALA A C 1
ATOM 652 O O . ALA A 1 89 ? -5.841 -2.646 11.624 1.00 93.12 89 ALA A O 1
ATOM 653 N N . LYS A 1 90 ? -5.389 -0.585 12.367 1.00 94.69 90 LYS A N 1
ATOM 654 C CA . LYS A 1 90 ? -6.452 -0.562 13.378 1.00 94.69 90 LYS A CA 1
ATOM 655 C C . LYS A 1 90 ? -7.547 0.394 12.951 1.00 94.69 90 LYS A C 1
ATOM 657 O O . LYS A 1 90 ? -7.277 1.345 12.221 1.00 94.69 90 LYS A O 1
ATOM 662 N N . LYS A 1 91 ? -8.753 0.183 13.471 1.00 94.12 91 LYS A N 1
ATOM 663 C CA . LYS A 1 91 ? -9.874 1.098 13.273 1.00 94.12 91 LYS A CA 1
ATOM 664 C C . LYS A 1 91 ? -9.491 2.555 13.572 1.00 94.12 91 LYS A C 1
ATOM 666 O O . LYS A 1 91 ? -8.742 2.846 14.513 1.00 94.12 91 LYS A O 1
ATOM 671 N N . GLY A 1 92 ? -10.036 3.470 12.779 1.00 94.50 92 GLY A N 1
ATOM 672 C CA . GLY A 1 92 ? -9.757 4.900 12.796 1.00 94.50 92 GLY A CA 1
ATOM 673 C C . GLY A 1 92 ? -8.814 5.337 11.677 1.00 94.50 92 GLY A C 1
ATOM 674 O O . GLY A 1 92 ? -8.502 4.572 10.765 1.00 94.50 92 GLY A O 1
ATOM 675 N N . THR A 1 93 ? -8.377 6.593 11.757 1.00 95.88 93 THR A N 1
ATOM 676 C CA . THR A 1 93 ? -7.471 7.200 10.777 1.00 95.88 93 THR A CA 1
ATOM 677 C C . THR A 1 93 ? -6.050 7.216 11.312 1.00 95.88 93 THR A C 1
ATOM 679 O O . THR A 1 93 ? -5.790 7.826 12.350 1.00 95.88 93 THR A O 1
ATOM 682 N N . HIS A 1 94 ? -5.125 6.586 10.590 1.00 95.50 94 HIS A N 1
ATOM 683 C CA . HIS A 1 94 ? -3.719 6.504 10.978 1.00 95.50 94 HIS A CA 1
ATOM 684 C C . HIS A 1 94 ? -2.804 6.670 9.768 1.00 95.50 94 HIS A C 1
ATOM 686 O O . HIS A 1 94 ? -3.155 6.330 8.639 1.00 95.50 94 HIS A O 1
ATOM 692 N N . SER A 1 95 ? -1.592 7.163 10.009 1.00 96.00 95 SER A N 1
ATOM 693 C CA . SER A 1 95 ? -0.548 7.187 8.986 1.00 96.00 95 SER A CA 1
ATOM 694 C C . SER A 1 95 ? 0.074 5.803 8.805 1.00 96.00 95 SER A C 1
ATOM 696 O O . SER A 1 95 ? 0.244 5.051 9.767 1.00 96.00 95 SER A O 1
ATOM 698 N N . PHE A 1 96 ? 0.465 5.488 7.574 1.00 94.81 96 PHE A N 1
ATOM 699 C CA . PHE A 1 96 ? 1.190 4.272 7.235 1.00 94.81 96 PHE A CA 1
ATOM 700 C C . PHE A 1 96 ? 2.483 4.564 6.483 1.00 94.81 96 PHE A C 1
ATOM 702 O O . PHE A 1 96 ? 2.664 5.594 5.830 1.00 94.81 96 PHE A O 1
ATOM 709 N N . THR A 1 97 ? 3.411 3.620 6.576 1.00 95.12 97 THR A N 1
ATOM 710 C CA . THR A 1 97 ? 4.614 3.573 5.749 1.00 95.12 97 THR A CA 1
ATOM 711 C C . THR A 1 97 ? 4.873 2.120 5.410 1.00 95.12 97 THR A C 1
ATOM 713 O O . THR A 1 97 ? 5.112 1.314 6.305 1.00 95.12 97 THR A O 1
ATOM 716 N N . LEU A 1 98 ? 4.815 1.797 4.124 1.00 94.12 98 LEU A N 1
ATOM 717 C CA . LEU A 1 98 ? 5.061 0.458 3.605 1.00 94.12 98 LEU A CA 1
ATOM 718 C C . LEU A 1 98 ? 6.183 0.524 2.586 1.00 94.12 98 LEU A C 1
ATOM 720 O O . LEU A 1 98 ? 6.238 1.455 1.787 1.00 94.12 98 LEU A O 1
ATOM 724 N N . SER A 1 99 ? 7.073 -0.458 2.583 1.00 91.19 99 SER A N 1
ATOM 725 C CA . SER A 1 99 ? 8.141 -0.536 1.596 1.00 91.19 99 SER A CA 1
ATOM 726 C C . SER A 1 99 ? 8.362 -1.950 1.103 1.00 91.19 99 SER A C 1
ATOM 728 O O . SER A 1 99 ? 8.211 -2.926 1.841 1.00 91.19 99 SER A O 1
ATOM 730 N N . LYS A 1 100 ? 8.740 -2.055 -0.168 1.00 88.94 100 LYS A N 1
ATOM 731 C CA . LYS A 1 100 ? 9.088 -3.331 -0.778 1.00 88.94 100 LYS A CA 1
ATOM 732 C C . LYS A 1 100 ? 10.150 -3.170 -1.849 1.00 88.94 100 LYS A C 1
ATOM 734 O O . LYS A 1 100 ? 10.234 -2.132 -2.503 1.00 88.94 100 LYS A O 1
ATOM 739 N N . VAL A 1 101 ? 10.898 -4.237 -2.080 1.00 87.50 101 VAL A N 1
ATOM 740 C CA . VAL A 1 101 ? 11.788 -4.339 -3.239 1.00 87.50 101 VAL A CA 1
ATOM 741 C C . VAL A 1 101 ? 10.970 -4.706 -4.475 1.00 87.50 101 VAL A C 1
ATOM 743 O O . VAL A 1 101 ? 10.223 -5.686 -4.473 1.00 87.50 101 VAL A O 1
ATOM 746 N N . ILE A 1 102 ? 11.106 -3.921 -5.541 1.00 83.12 102 ILE A N 1
ATOM 747 C CA . ILE A 1 102 ? 10.520 -4.230 -6.841 1.00 83.12 102 ILE A CA 1
ATOM 748 C C . ILE A 1 102 ? 11.301 -5.387 -7.444 1.00 83.12 102 ILE A C 1
ATOM 750 O O . ILE A 1 102 ? 12.493 -5.301 -7.688 1.00 83.12 102 ILE A O 1
ATOM 754 N N . THR A 1 103 ? 10.630 -6.499 -7.674 1.00 77.69 103 THR A N 1
ATOM 755 C CA . THR A 1 103 ? 11.228 -7.720 -8.236 1.00 77.69 103 THR A CA 1
ATOM 756 C C . THR A 1 103 ? 10.691 -8.020 -9.629 1.00 77.69 103 THR A C 1
ATOM 758 O O . THR A 1 103 ? 11.293 -8.785 -10.374 1.00 77.69 103 THR A O 1
ATOM 761 N N . THR A 1 104 ? 9.559 -7.415 -9.986 1.00 72.88 104 THR A N 1
ATOM 762 C CA . THR A 1 104 ? 8.841 -7.624 -11.243 1.00 72.88 104 THR A CA 1
ATOM 763 C C . THR A 1 104 ? 8.074 -6.358 -11.616 1.00 72.88 104 THR A C 1
ATOM 765 O O . THR A 1 104 ? 7.644 -5.593 -10.747 1.00 72.88 104 THR A O 1
ATOM 768 N N . THR A 1 105 ? 7.884 -6.137 -12.915 1.00 72.12 105 THR A N 1
ATOM 769 C CA . THR A 1 105 ? 7.005 -5.084 -13.422 1.00 72.12 105 THR A CA 1
ATOM 770 C C . THR A 1 105 ? 5.556 -5.568 -13.343 1.00 72.12 105 THR A C 1
ATOM 772 O O . THR A 1 105 ? 5.163 -6.544 -13.979 1.00 72.12 105 THR A O 1
ATOM 775 N N . GLY A 1 106 ? 4.753 -4.905 -12.518 1.00 79.06 106 GLY A N 1
ATOM 776 C CA . GLY A 1 106 ? 3.348 -5.242 -12.296 1.00 79.06 106 GLY A CA 1
ATOM 777 C C . GLY A 1 106 ? 2.548 -4.016 -11.880 1.00 79.06 106 GLY A C 1
ATOM 778 O O . GLY A 1 106 ? 3.069 -2.904 -11.885 1.00 79.06 106 GLY A O 1
ATOM 779 N N . SER A 1 107 ? 1.290 -4.215 -11.497 1.00 84.81 107 SER A N 1
ATOM 780 C CA . SER A 1 107 ? 0.399 -3.148 -11.033 1.00 84.81 107 SER A CA 1
ATOM 781 C C . SER A 1 107 ? 0.469 -3.030 -9.506 1.00 84.81 107 SER A C 1
ATOM 783 O O . SER A 1 107 ? -0.109 -3.880 -8.813 1.00 84.81 107 SER A O 1
ATOM 785 N N . PRO A 1 108 ? 1.204 -2.040 -8.955 1.00 88.62 108 PRO A N 1
ATOM 786 C CA . PRO A 1 108 ? 1.300 -1.853 -7.516 1.00 88.62 108 PRO A CA 1
ATOM 787 C C . PRO A 1 108 ? -0.042 -1.418 -6.925 1.00 88.62 108 PRO A C 1
ATOM 789 O O . PRO A 1 108 ? -0.761 -0.597 -7.497 1.00 88.62 108 PRO A O 1
ATOM 792 N N . HIS A 1 109 ? -0.376 -1.977 -5.768 1.00 91.25 109 HIS A N 1
ATOM 793 C CA . HIS A 1 109 ? -1.586 -1.642 -5.035 1.00 91.25 109 HIS A CA 1
ATOM 794 C C . HIS A 1 109 ? -1.377 -1.777 -3.532 1.00 91.25 109 HIS A C 1
ATOM 796 O O . HIS A 1 109 ? -0.640 -2.647 -3.065 1.00 91.25 109 HIS A O 1
ATOM 802 N N . VAL A 1 110 ? -2.052 -0.916 -2.779 1.00 93.31 110 VAL A N 1
ATOM 803 C CA . VAL A 1 110 ? -2.154 -1.012 -1.323 1.00 93.31 110 VAL A CA 1
ATOM 804 C C . VAL A 1 110 ? -3.563 -1.481 -0.997 1.00 93.31 110 VAL A C 1
ATOM 806 O O . VAL A 1 110 ? -4.531 -0.945 -1.538 1.00 93.31 110 VAL A O 1
ATOM 809 N N . SER A 1 111 ? -3.704 -2.514 -0.174 1.00 93.00 111 SER A N 1
ATOM 810 C CA . SER A 1 111 ? -5.016 -3.079 0.152 1.00 93.00 111 SER A CA 1
ATOM 811 C C . SER A 1 111 ? -5.099 -3.548 1.594 1.00 93.00 111 SER A C 1
ATOM 813 O O . SER A 1 111 ? -4.110 -3.998 2.167 1.00 93.00 111 SER A O 1
ATOM 815 N N . PHE A 1 112 ? -6.297 -3.440 2.155 1.00 94.00 112 PHE A N 1
ATOM 816 C CA . PHE A 1 112 ? -6.697 -4.040 3.411 1.00 94.00 112 PHE A CA 1
ATOM 817 C C . PHE A 1 112 ? -7.089 -5.496 3.193 1.00 94.00 112 PHE A C 1
ATOM 819 O O . PHE A 1 112 ? -7.919 -5.811 2.337 1.00 94.00 112 PHE A O 1
ATOM 826 N N . TYR A 1 113 ? -6.537 -6.364 4.024 1.00 91.56 113 TYR A N 1
ATOM 827 C CA . TYR A 1 113 ? -6.842 -7.778 4.090 1.00 91.56 113 TYR A CA 1
ATOM 828 C C . TYR A 1 113 ? -7.369 -8.115 5.476 1.00 91.56 113 TYR A C 1
ATOM 830 O O . TYR A 1 113 ? -6.861 -7.644 6.491 1.00 91.56 113 TYR A O 1
ATOM 838 N N . HIS A 1 114 ? -8.395 -8.948 5.540 1.00 90.44 114 HIS A N 1
ATOM 839 C CA . HIS A 1 114 ? -8.928 -9.403 6.808 1.00 90.44 114 HIS A CA 1
ATOM 840 C C . HIS A 1 114 ? -7.918 -10.357 7.474 1.00 90.44 114 HIS A C 1
ATOM 842 O O . HIS A 1 114 ? -7.563 -11.379 6.880 1.00 90.44 114 HIS A O 1
ATOM 848 N N . PRO A 1 115 ? -7.474 -10.102 8.715 1.00 86.75 115 PRO A N 1
ATOM 849 C CA . PRO A 1 115 ? -6.290 -10.750 9.287 1.00 86.75 115 PRO A CA 1
ATOM 850 C C . PRO A 1 115 ? -6.495 -12.243 9.568 1.00 86.75 115 PRO A C 1
ATOM 852 O O . PRO A 1 115 ? -5.537 -13.002 9.662 1.00 86.75 115 PRO A O 1
ATOM 855 N N . LYS A 1 116 ? -7.753 -12.690 9.686 1.00 85.38 116 LYS A N 1
ATOM 856 C CA . LYS A 1 116 ? -8.088 -14.106 9.918 1.00 85.38 116 LYS A CA 1
ATOM 857 C C . LYS A 1 116 ? -8.340 -14.899 8.640 1.00 85.38 116 LYS A C 1
ATOM 859 O O . LYS A 1 116 ? -8.147 -16.108 8.638 1.00 85.38 116 LYS A O 1
ATOM 864 N N . THR A 1 117 ? -8.843 -14.250 7.591 1.00 86.75 117 THR A N 1
ATOM 865 C CA . THR A 1 117 ? -9.310 -14.938 6.370 1.00 86.75 117 THR A CA 1
ATOM 866 C C . THR A 1 117 ? -8.433 -14.643 5.160 1.00 86.75 117 THR A C 1
ATOM 868 O O . THR A 1 117 ? -8.541 -15.344 4.160 1.00 86.75 117 THR A O 1
ATOM 871 N N . GLY A 1 118 ? -7.587 -13.611 5.225 1.00 83.44 118 GLY A N 1
ATOM 872 C CA . GLY A 1 118 ? -6.809 -13.112 4.093 1.00 83.44 118 GLY A CA 1
ATOM 873 C C . GLY A 1 118 ? -7.671 -12.500 2.986 1.00 83.44 118 GLY A C 1
ATOM 874 O O . GLY A 1 118 ? -7.182 -12.282 1.883 1.00 83.44 118 GLY A O 1
ATOM 875 N N . GLN A 1 119 ? -8.960 -12.252 3.237 1.00 87.31 119 GLN A N 1
ATOM 876 C CA . GLN A 1 119 ? -9.867 -11.693 2.239 1.00 87.31 119 GLN A CA 1
ATOM 877 C C . GLN A 1 119 ? -9.586 -10.201 2.046 1.00 87.31 119 GLN A C 1
ATOM 879 O O . GLN A 1 119 ? -9.524 -9.465 3.027 1.00 87.31 119 GLN A O 1
ATOM 884 N N . GLY A 1 120 ? -9.445 -9.754 0.797 1.00 86.69 120 GLY A N 1
ATOM 885 C CA . GLY A 1 120 ? -9.336 -8.330 0.479 1.00 86.69 120 GLY A CA 1
ATOM 886 C C . GLY A 1 120 ? -10.646 -7.603 0.787 1.00 86.69 120 GLY A C 1
ATOM 887 O O . GLY A 1 120 ? -11.691 -7.984 0.265 1.00 86.69 120 GLY A O 1
ATOM 888 N N . ILE A 1 121 ? -10.569 -6.582 1.636 1.00 88.31 121 ILE A N 1
ATOM 889 C CA . ILE A 1 121 ? -11.697 -5.734 2.063 1.00 88.31 121 ILE A CA 1
ATOM 890 C C . ILE A 1 121 ? -11.780 -4.510 1.147 1.00 88.31 121 ILE A C 1
ATOM 892 O O . ILE A 1 121 ? -12.841 -4.092 0.699 1.00 88.31 121 ILE A O 1
ATOM 896 N N . GLY A 1 122 ? -10.622 -3.963 0.792 1.00 91.31 122 GLY A N 1
ATOM 897 C CA . GLY A 1 122 ? -10.551 -2.833 -0.111 1.00 91.31 122 GLY A CA 1
ATOM 898 C C . GLY A 1 122 ? -9.123 -2.440 -0.416 1.0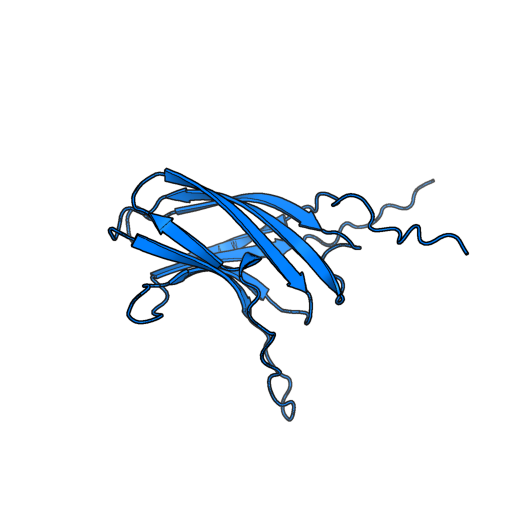0 91.31 122 GLY A C 1
ATOM 899 O O . GLY A 1 122 ? -8.196 -2.824 0.288 1.00 91.31 122 GLY A O 1
ATOM 900 N N . GLY A 1 123 ? -8.924 -1.674 -1.474 1.00 92.75 123 GLY A N 1
ATOM 901 C CA . GLY A 1 123 ? -7.605 -1.265 -1.901 1.00 92.75 123 GLY A CA 1
ATOM 902 C C . GLY A 1 123 ? -7.613 -0.199 -2.971 1.00 92.75 123 GLY A C 1
ATOM 903 O O . GLY A 1 123 ? -8.620 0.054 -3.631 1.00 92.75 123 GLY A O 1
ATOM 904 N N . VAL A 1 124 ? -6.444 0.400 -3.152 1.00 94.12 124 VAL A N 1
ATOM 905 C CA . VAL A 1 124 ? -6.155 1.361 -4.206 1.00 94.12 124 VAL A CA 1
ATOM 906 C C . VAL A 1 124 ? -4.948 0.891 -4.999 1.00 94.12 124 VAL A C 1
ATOM 908 O O . VAL A 1 124 ? -3.875 0.615 -4.459 1.00 94.12 124 VAL A O 1
ATOM 911 N N . TYR A 1 125 ? -5.139 0.804 -6.306 1.00 91.56 125 TYR A N 1
ATOM 912 C CA . TYR A 1 125 ? -4.054 0.670 -7.257 1.00 91.56 125 TYR A CA 1
ATOM 913 C C . TYR A 1 125 ? -3.420 2.033 -7.464 1.00 91.56 125 TYR A C 1
ATOM 915 O O . TYR A 1 125 ? -4.095 3.059 -7.459 1.00 91.56 125 TYR A O 1
ATOM 923 N N . PHE A 1 126 ? -2.120 2.051 -7.698 1.00 90.69 126 PHE A N 1
ATOM 924 C CA . PHE A 1 126 ? -1.448 3.248 -8.167 1.00 90.69 126 PHE A CA 1
ATOM 925 C C . PHE A 1 126 ? -0.477 2.881 -9.278 1.00 90.69 126 PHE A C 1
ATOM 927 O O . PHE A 1 126 ? -0.209 1.717 -9.569 1.00 90.69 126 PHE A O 1
ATOM 934 N N . SER A 1 127 ? 0.017 3.884 -9.974 1.00 85.81 127 SER A N 1
ATOM 935 C CA . SER A 1 127 ? 1.091 3.732 -10.943 1.0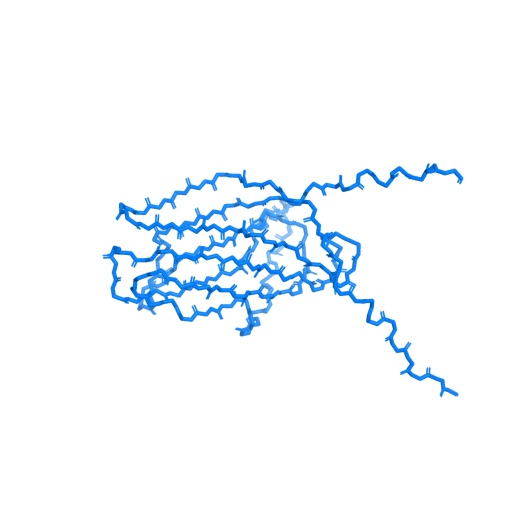0 85.81 127 SER A CA 1
ATOM 936 C C . SER A 1 127 ? 2.028 4.899 -10.765 1.00 85.81 127 SER A C 1
ATOM 938 O O . SER A 1 127 ? 1.580 6.017 -10.516 1.00 85.81 127 SER A O 1
ATOM 940 N N . VAL A 1 128 ? 3.326 4.654 -10.877 1.00 84.06 128 VAL A N 1
ATOM 941 C CA . VAL A 1 128 ? 4.260 5.769 -10.977 1.00 84.06 128 VAL A CA 1
ATOM 942 C C . VAL A 1 128 ? 4.160 6.322 -12.391 1.00 84.06 128 VAL A C 1
ATOM 944 O O . VAL A 1 128 ? 4.089 5.560 -13.361 1.00 84.06 128 VAL A O 1
ATOM 947 N N . LYS A 1 129 ? 4.105 7.643 -12.526 1.00 71.94 129 LYS A N 1
ATOM 948 C CA . LYS A 1 129 ? 4.376 8.253 -13.820 1.00 71.94 129 LYS A CA 1
ATOM 949 C C . LYS A 1 129 ? 5.838 7.982 -14.097 1.00 71.94 129 LYS A C 1
ATOM 951 O O . LYS A 1 129 ? 6.671 8.266 -13.241 1.00 71.94 129 LYS A O 1
ATOM 956 N N . GLN A 1 130 ? 6.126 7.453 -15.282 1.00 58.31 130 GLN A N 1
ATOM 957 C CA . GLN A 1 130 ? 7.486 7.556 -15.768 1.00 58.31 130 GLN A CA 1
ATOM 958 C C . GLN A 1 130 ? 7.775 9.051 -15.868 1.00 58.31 130 GLN A C 1
ATOM 960 O O . GLN A 1 130 ? 7.141 9.765 -16.654 1.00 58.31 130 GLN A O 1
ATOM 965 N N . GLY A 1 131 ? 8.639 9.537 -14.988 1.00 48.72 131 GLY A N 1
ATOM 966 C CA . GLY A 1 131 ? 9.281 10.813 -15.124 1.00 48.72 131 GLY A CA 1
ATOM 967 C C . GLY A 1 131 ? 9.930 10.793 -16.491 1.00 48.72 131 GLY A C 1
ATOM 968 O O . GLY A 1 131 ? 10.958 10.164 -16.715 1.00 48.72 131 GLY A O 1
ATOM 969 N N . THR A 1 132 ? 9.312 11.488 -17.440 1.00 40.84 132 THR A N 1
ATOM 970 C CA . THR A 1 132 ? 10.043 11.985 -18.589 1.00 40.84 132 THR A CA 1
ATOM 971 C C . THR A 1 132 ? 11.180 12.811 -18.007 1.00 40.84 132 THR A C 1
ATOM 973 O O . THR A 1 132 ? 10.971 13.971 -17.645 1.00 40.84 132 THR A O 1
ATOM 976 N N . GLU A 1 133 ? 12.358 12.205 -17.858 1.00 42.06 133 GLU A N 1
ATOM 977 C CA . GLU A 1 133 ? 13.603 12.917 -17.646 1.00 42.06 133 GLU A CA 1
ATOM 978 C C . GLU A 1 133 ? 13.716 13.854 -18.846 1.00 42.06 133 GLU A C 1
ATOM 980 O O . GLU A 1 133 ? 14.166 13.492 -19.935 1.00 42.06 133 GLU A O 1
ATOM 985 N N . LYS A 1 134 ? 13.246 15.091 -18.677 1.00 38.47 134 LYS A N 1
ATOM 986 C CA . LYS A 1 134 ? 13.716 16.192 -19.494 1.00 38.47 134 LYS A CA 1
ATOM 987 C C . LYS A 1 134 ? 15.175 16.386 -19.108 1.00 38.47 134 LYS A C 1
ATOM 989 O O . LYS A 1 134 ? 15.508 17.278 -18.337 1.00 38.47 134 LYS A O 1
ATOM 994 N N . ARG A 1 135 ? 16.056 15.576 -19.700 1.00 48.12 135 ARG A N 1
ATOM 995 C CA . ARG A 1 135 ? 17.410 16.025 -20.002 1.00 48.12 135 ARG A CA 1
ATOM 996 C C . ARG A 1 135 ? 17.283 17.232 -20.913 1.00 48.12 135 ARG A C 1
ATOM 998 O O . ARG A 1 135 ? 17.013 17.112 -22.105 1.00 48.12 135 ARG A O 1
ATOM 1005 N N . SER A 1 136 ? 17.419 18.412 -20.342 1.00 42.97 136 SER A N 1
ATOM 1006 C CA . SER A 1 136 ? 17.670 19.674 -21.033 1.00 42.97 136 SER A CA 1
ATOM 1007 C C . SER A 1 136 ? 18.188 20.613 -19.943 1.00 42.97 136 SER A C 1
ATOM 1009 O O . SER A 1 136 ? 17.475 20.829 -18.973 1.00 42.97 136 SER A O 1
ATOM 1011 N N . LYS A 1 137 ? 19.394 21.170 -19.989 1.00 34.97 137 LYS A N 1
ATOM 1012 C CA . LYS A 1 137 ? 20.362 21.359 -21.067 1.00 34.97 137 LYS A CA 1
ATOM 1013 C C . LYS A 1 137 ? 21.723 21.646 -20.428 1.00 34.97 137 LYS A C 1
ATOM 1015 O O . LYS A 1 137 ? 21.708 22.198 -19.307 1.00 34.97 137 LYS A O 1
#

Radius of gyration: 16.28 Å; chains: 1; bounding box: 57×42×36 Å

Sequence (137 aa):
MNPDASAGSPQPIDFVLGNSSFDPGDKIEIESVTTSGNELEVGATVTVKGQYTLESIDDAELSFYSTVTPKPGETPVGTPIQPSQTMHAKKGTHSFTLSKVITTTGSPHVSFYHPKTGQGIGGVYFSVKQGTEKRSK

pLDDT: mean 81.45, std 15.93, range [34.97, 96.06]

Organism: NCBI:txid1930273

Foldseek 3Di:
DDPPPCQDDWAWFAKDWDDKDADPFKDWDWPTKTWSDQFLDQQIKIKTKTKIADAPDFKWKKFKDFDDDDDVPDDDDDDDDDPQRIDIDGHGMDIDMGMDGRRDDGWIKIFTAHPPPRHTRIIITMGTPNPPPPPDD